Protein AF-A0A842XER5-F1 (afdb_monomer_lite)

Secondary structure (DSSP, 8-state):
---TTGGG--HHHHHHH-SS-EEEESS--S-HHHHHTTSEEEETT---

Radius of gyration: 10.5 Å; chains: 1; bounding box: 21×25×25 Å

Structure (mmCIF, N/CA/C/O backbone):
data_AF-A0A842XER5-F1
#
_entry.id   AF-A0A842XER5-F1
#
loop_
_atom_site.group_PDB
_atom_site.id
_atom_site.type_symbol
_atom_site.label_atom_id
_atom_site.label_alt_id
_atom_site.label_comp_id
_atom_site.label_asym_id
_atom_site.label_entity_id
_atom_site.label_seq_id
_atom_site.pdbx_PDB_ins_code
_atom_site.Cartn_x
_atom_site.Cartn_y
_atom_site.Cartn_z
_atom_site.occupancy
_atom_site.B_iso_or_equiv
_atom_site.auth_seq_id
_atom_site.auth_comp_id
_atom_site.auth_asym_id
_atom_site.auth_atom_id
_atom_site.pdbx_PDB_model_num
ATOM 1 N N . THR A 1 1 ? -3.782 -3.918 -16.557 1.00 63.94 1 THR A N 1
ATOM 2 C CA . THR A 1 1 ? -3.385 -2.784 -17.412 1.00 63.94 1 THR A CA 1
ATOM 3 C C . THR A 1 1 ? -2.155 -2.123 -16.810 1.00 63.94 1 THR A C 1
ATOM 5 O O . THR A 1 1 ? -2.036 -2.132 -15.595 1.00 63.94 1 THR A O 1
ATOM 8 N N . GLU A 1 2 ? -1.237 -1.594 -17.616 1.00 58.69 2 GLU A N 1
ATOM 9 C CA . GLU A 1 2 ? 0.115 -1.152 -17.194 1.00 58.69 2 GLU A CA 1
ATOM 10 C C . GLU A 1 2 ? 0.192 0.342 -16.803 1.00 58.69 2 GLU A C 1
ATOM 12 O O . GLU A 1 2 ? 1.270 0.933 -16.763 1.00 58.69 2 GLU A O 1
ATOM 17 N N . TRP A 1 3 ? -0.948 0.992 -16.555 1.00 84.69 3 TRP A N 1
ATOM 18 C CA . TRP A 1 3 ? -0.989 2.444 -16.373 1.00 84.69 3 TRP A CA 1
ATOM 19 C C . TRP A 1 3 ? -0.184 2.878 -15.143 1.00 84.69 3 TRP A C 1
ATOM 21 O O . TRP A 1 3 ? -0.470 2.478 -14.013 1.00 84.69 3 TRP A O 1
ATOM 31 N N . GLN A 1 4 ? 0.811 3.740 -15.373 1.00 87.69 4 GLN A N 1
ATOM 32 C CA . GLN A 1 4 ? 1.713 4.275 -14.342 1.00 87.69 4 GLN A CA 1
ATOM 33 C C . GLN A 1 4 ? 0.973 5.037 -13.234 1.00 87.69 4 GLN A C 1
ATOM 35 O O . GLN A 1 4 ? 1.497 5.214 -12.139 1.00 87.69 4 GLN A O 1
ATOM 40 N N . GLU A 1 5 ? -0.251 5.475 -13.508 1.00 91.88 5 GLU A N 1
ATOM 41 C CA . GLU A 1 5 ? -1.124 6.185 -12.578 1.00 91.88 5 GLU A CA 1
ATOM 42 C C . GLU A 1 5 ? -1.438 5.350 -11.333 1.00 91.88 5 GLU A C 1
ATOM 44 O O . GLU A 1 5 ? -1.373 5.871 -10.222 1.00 91.88 5 GLU A O 1
ATOM 49 N N . PHE A 1 6 ? -1.661 4.038 -11.480 1.00 93.19 6 PHE A N 1
ATOM 50 C CA . PHE A 1 6 ? -1.961 3.173 -10.336 1.00 93.19 6 PHE A CA 1
ATOM 51 C C . PHE A 1 6 ? -0.784 3.066 -9.366 1.00 93.19 6 PHE A C 1
ATOM 53 O O . PHE A 1 6 ? -0.998 3.052 -8.157 1.00 93.19 6 PHE A O 1
ATOM 60 N N . LYS A 1 7 ? 0.460 3.082 -9.865 1.00 91.69 7 LYS A N 1
ATOM 61 C CA . LYS A 1 7 ? 1.669 3.026 -9.022 1.00 91.69 7 LYS A CA 1
ATOM 62 C C . LYS A 1 7 ? 1.850 4.268 -8.144 1.00 91.69 7 LYS A C 1
ATOM 64 O O . LYS A 1 7 ? 2.634 4.23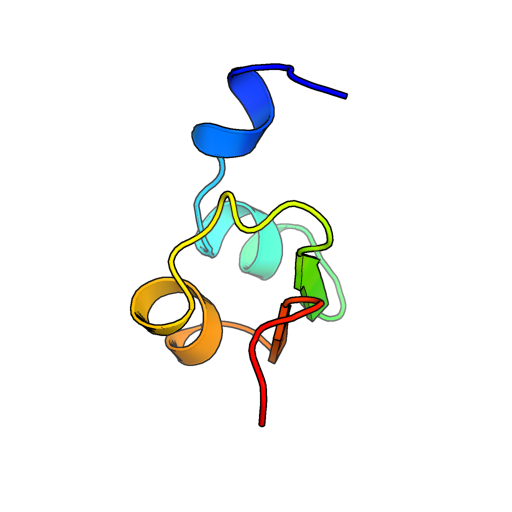4 -7.203 1.00 91.69 7 LYS A O 1
ATOM 69 N N . LYS A 1 8 ? 1.157 5.368 -8.457 1.00 94.50 8 LYS A N 1
ATOM 70 C CA . LYS A 1 8 ? 1.216 6.618 -7.686 1.00 94.50 8 LYS A CA 1
ATOM 71 C C . LYS A 1 8 ? 0.230 6.645 -6.520 1.00 94.50 8 LYS A C 1
ATOM 73 O O . LYS A 1 8 ? 0.386 7.498 -5.647 1.00 94.50 8 LYS A O 1
ATOM 78 N N . LEU A 1 9 ? -0.761 5.748 -6.509 1.00 96.56 9 LEU A N 1
ATOM 79 C CA . LEU A 1 9 ? -1.733 5.663 -5.424 1.00 96.56 9 LEU A CA 1
ATOM 80 C C . LEU A 1 9 ? -1.043 5.250 -4.127 1.00 96.56 9 LEU A C 1
ATOM 82 O O . LEU A 1 9 ? -0.216 4.336 -4.100 1.00 96.56 9 LEU A O 1
ATOM 86 N N . LYS A 1 10 ? -1.412 5.925 -3.047 1.00 97.44 10 LYS A N 1
ATOM 87 C CA . LYS A 1 10 ? -0.927 5.692 -1.692 1.00 97.44 10 LYS A CA 1
ATOM 88 C C . LYS A 1 10 ? -2.028 5.041 -0.854 1.00 97.44 10 LYS A C 1
ATOM 90 O O . LYS A 1 10 ? -3.207 5.186 -1.180 1.00 97.44 10 LYS A O 1
ATOM 95 N N . PRO A 1 11 ? -1.695 4.367 0.260 1.00 98.06 11 PRO A N 1
ATOM 96 C CA . PRO A 1 11 ? -2.700 3.781 1.149 1.00 98.06 11 PRO A CA 1
ATOM 97 C C . PRO A 1 11 ? -3.806 4.763 1.573 1.00 98.06 11 PRO A C 1
ATOM 99 O O . PRO A 1 11 ? -4.962 4.371 1.714 1.00 98.06 11 PRO A O 1
ATOM 102 N N . GLU A 1 12 ? -3.467 6.044 1.742 1.00 98.25 12 GLU A N 1
ATOM 103 C CA . GLU A 1 12 ? -4.399 7.102 2.143 1.00 98.25 12 GLU A CA 1
ATOM 104 C C . GLU A 1 12 ? -5.489 7.365 1.106 1.00 98.25 12 GLU A C 1
ATOM 106 O O . GLU A 1 12 ? -6.597 7.748 1.477 1.00 98.25 12 GLU A O 1
ATOM 111 N N . ASP A 1 13 ? -5.200 7.143 -0.176 1.00 98.31 13 ASP A N 1
ATOM 112 C CA . ASP A 1 13 ? -6.189 7.297 -1.240 1.00 98.31 13 ASP A CA 1
ATOM 113 C C . ASP A 1 13 ? -7.306 6.258 -1.082 1.00 98.31 13 ASP A C 1
ATOM 115 O O . ASP A 1 13 ? -8.473 6.549 -1.332 1.00 98.31 13 ASP A O 1
ATOM 119 N N . PHE A 1 14 ? -6.982 5.066 -0.577 1.00 98.12 14 PHE A N 1
ATOM 120 C CA . PHE A 1 14 ? -7.965 4.022 -0.300 1.00 98.12 14 PHE A CA 1
ATOM 121 C C . PHE A 1 14 ? -8.703 4.286 1.014 1.00 98.12 14 PHE A C 1
ATOM 123 O O . PHE A 1 14 ? -9.931 4.245 1.051 1.00 98.12 14 PHE A O 1
ATOM 130 N N . THR A 1 15 ? -7.985 4.587 2.100 1.00 97.88 15 THR A N 1
ATOM 131 C CA . THR A 1 15 ? -8.607 4.732 3.429 1.00 97.88 15 THR A CA 1
ATOM 132 C C . THR A 1 15 ? -9.507 5.958 3.549 1.00 97.88 15 THR A C 1
ATOM 134 O O . THR A 1 15 ? -10.477 5.908 4.301 1.00 97.88 15 THR A O 1
ATOM 137 N N . LYS A 1 16 ? -9.236 7.034 2.800 1.00 98.31 16 LYS A N 1
ATOM 138 C CA . LYS A 1 16 ? -10.080 8.240 2.793 1.00 98.31 16 LYS A CA 1
ATOM 139 C C . LYS A 1 16 ? -11.338 8.091 1.944 1.00 98.31 16 LYS A C 1
ATOM 141 O O . LYS A 1 16 ? -12.365 8.663 2.289 1.00 98.31 16 LYS A O 1
ATOM 146 N N . ASN A 1 17 ? -11.253 7.358 0.835 1.00 98.38 17 ASN A N 1
ATOM 147 C CA . ASN A 1 17 ? -12.311 7.345 -0.177 1.00 98.38 17 ASN A CA 1
ATOM 148 C C . ASN A 1 17 ? -13.174 6.075 -0.146 1.00 98.38 17 ASN A C 1
ATOM 150 O O . ASN A 1 17 ? -14.265 6.058 -0.714 1.00 98.38 17 ASN A O 1
ATOM 154 N N . MET A 1 18 ? -12.721 5.002 0.509 1.00 98.12 18 MET A N 1
ATOM 155 C CA . MET A 1 18 ? -13.465 3.745 0.579 1.00 98.12 18 MET A CA 1
ATOM 156 C C . MET A 1 18 ? -14.201 3.592 1.909 1.00 98.12 18 MET A C 1
ATOM 158 O O . MET A 1 18 ? -13.617 3.718 2.981 1.00 98.12 18 MET A O 1
ATOM 162 N N . ARG A 1 19 ? -15.467 3.157 1.848 1.00 98.19 19 ARG A N 1
ATOM 163 C CA . ARG A 1 19 ? -16.241 2.762 3.043 1.00 98.19 19 ARG A CA 1
ATOM 164 C C . ARG A 1 19 ? -15.581 1.618 3.823 1.00 98.19 19 ARG A C 1
ATOM 166 O O . ARG A 1 19 ? -15.692 1.549 5.042 1.00 98.19 19 ARG A O 1
ATOM 173 N N . LYS A 1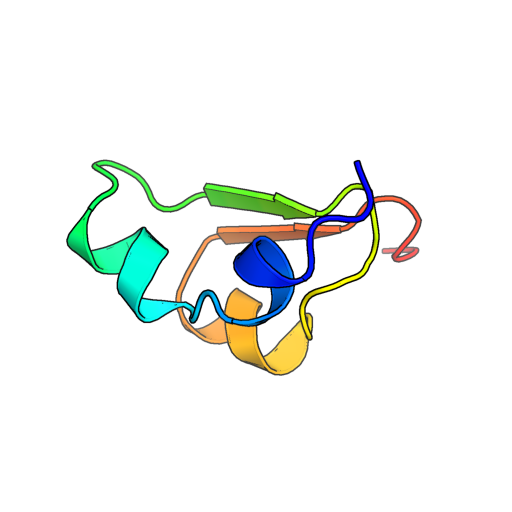 20 ? -14.947 0.687 3.105 1.00 98.00 20 LYS A N 1
ATOM 174 C CA . LYS A 1 20 ? -14.142 -0.414 3.648 1.00 98.00 20 LYS A CA 1
ATOM 175 C C . LYS A 1 20 ? -12.884 -0.546 2.785 1.00 98.00 20 LYS A C 1
ATOM 177 O O . LYS A 1 20 ? -13.000 -1.055 1.671 1.00 98.00 20 LYS A O 1
ATOM 182 N N . PRO A 1 21 ? -11.713 -0.087 3.246 1.00 98.12 21 PRO A N 1
ATOM 183 C CA . PRO A 1 21 ? -10.500 -0.123 2.443 1.00 98.12 21 PRO A CA 1
ATOM 184 C C . PRO A 1 21 ? -9.945 -1.553 2.400 1.00 98.12 21 PRO A C 1
ATOM 186 O O . PRO A 1 21 ? -9.351 -2.046 3.362 1.00 98.12 21 PRO A O 1
ATOM 189 N N . ILE A 1 22 ? -10.203 -2.234 1.285 1.00 98.00 22 ILE A N 1
ATOM 190 C CA . ILE A 1 22 ? -9.708 -3.577 0.975 1.00 98.00 22 ILE A CA 1
ATOM 191 C C . ILE A 1 22 ? -9.055 -3.506 -0.404 1.00 98.00 22 ILE A C 1
ATOM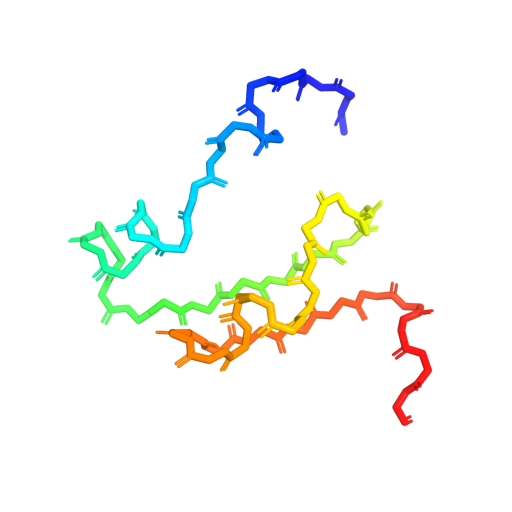 193 O O . ILE A 1 22 ? -9.727 -3.171 -1.377 1.00 98.00 22 ILE A O 1
ATOM 197 N N . LEU A 1 23 ? -7.763 -3.817 -0.485 1.00 97.06 23 LEU A N 1
ATOM 198 C CA . LEU A 1 23 ? -6.992 -3.798 -1.725 1.00 97.06 23 LEU A CA 1
ATOM 199 C C . LEU A 1 23 ? -6.495 -5.204 -2.058 1.00 97.06 23 LEU A C 1
ATOM 201 O O . LEU A 1 23 ? -5.770 -5.817 -1.276 1.00 97.06 23 LEU A O 1
ATOM 205 N N . ILE A 1 24 ? -6.894 -5.694 -3.232 1.00 96.12 24 ILE A N 1
ATOM 206 C CA . ILE A 1 24 ? -6.441 -6.964 -3.803 1.00 96.12 24 ILE A CA 1
ATOM 207 C C . ILE A 1 24 ? -5.528 -6.634 -4.986 1.00 96.12 24 ILE A C 1
ATOM 209 O O . ILE A 1 24 ? -6.000 -6.237 -6.051 1.00 96.12 24 ILE A O 1
ATOM 213 N N . ASP A 1 25 ? -4.219 -6.772 -4.797 1.00 94.94 25 ASP A N 1
ATOM 214 C CA . ASP A 1 25 ? -3.218 -6.480 -5.819 1.00 94.94 25 ASP A CA 1
ATOM 215 C C . ASP A 1 25 ? -2.891 -7.730 -6.651 1.00 94.94 25 ASP A C 1
ATOM 217 O O . ASP A 1 25 ? -2.082 -8.581 -6.277 1.00 94.94 25 ASP A O 1
ATOM 221 N N . GLY A 1 26 ? -3.521 -7.835 -7.820 1.00 93.69 26 GLY A N 1
ATOM 222 C CA . GLY A 1 26 ? -3.259 -8.911 -8.778 1.00 93.69 26 GLY A CA 1
ATOM 223 C C . GLY A 1 26 ? -1.990 -8.732 -9.621 1.00 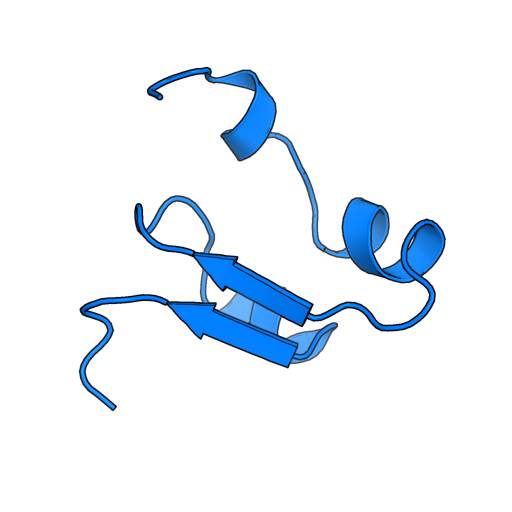93.69 26 GLY A C 1
ATOM 224 O O . GLY A 1 26 ? -1.674 -9.611 -10.419 1.00 93.69 26 GLY A O 1
ATOM 225 N N . ARG A 1 27 ? -1.289 -7.595 -9.518 1.00 91.69 27 ARG A N 1
ATOM 226 C CA . ARG A 1 27 ? -0.138 -7.246 -10.373 1.00 91.69 27 ARG A CA 1
ATOM 227 C C . ARG A 1 27 ? 1.162 -7.031 -9.597 1.00 91.69 27 ARG A C 1
ATOM 229 O O . ARG A 1 27 ? 2.198 -6.858 -10.231 1.00 91.69 27 ARG A O 1
ATOM 236 N N . ARG A 1 28 ? 1.116 -7.083 -8.264 1.00 91.56 28 ARG A N 1
ATOM 237 C CA . ARG A 1 28 ? 2.249 -6.852 -7.351 1.00 91.56 28 ARG A CA 1
ATOM 238 C C . ARG A 1 28 ? 2.945 -5.516 -7.616 1.00 91.56 28 ARG A C 1
ATOM 240 O O . ARG A 1 28 ? 4.166 -5.451 -7.732 1.00 91.56 28 ARG A O 1
ATOM 247 N N . ILE A 1 29 ? 2.146 -4.462 -7.753 1.00 93.44 29 ILE A N 1
ATOM 248 C CA . ILE A 1 29 ? 2.619 -3.091 -7.979 1.00 93.44 29 ILE A CA 1
ATOM 249 C C . ILE A 1 29 ? 2.713 -2.274 -6.687 1.00 93.44 29 ILE A C 1
ATOM 251 O O . ILE A 1 29 ? 3.337 -1.215 -6.697 1.00 93.44 29 ILE A O 1
ATOM 255 N N . TYR A 1 30 ? 2.120 -2.754 -5.593 1.00 94.88 30 TYR A N 1
ATOM 256 C CA . TYR A 1 30 ? 2.170 -2.118 -4.279 1.00 94.88 30 TYR A CA 1
ATOM 257 C C . TYR A 1 30 ? 3.049 -2.907 -3.307 1.00 94.88 30 TYR A C 1
ATOM 259 O O . TYR A 1 30 ? 3.057 -4.137 -3.328 1.00 94.88 30 TYR A O 1
ATOM 267 N N . ASP A 1 31 ? 3.766 -2.202 -2.425 1.00 95.00 31 ASP A N 1
ATOM 268 C CA . ASP A 1 31 ? 4.536 -2.828 -1.346 1.00 95.00 31 ASP A CA 1
ATOM 269 C C . ASP A 1 31 ? 3.584 -3.376 -0.263 1.00 95.00 31 ASP A C 1
ATOM 271 O O . ASP A 1 31 ? 2.922 -2.590 0.430 1.00 95.00 31 ASP A O 1
ATOM 275 N N . PRO A 1 32 ? 3.533 -4.705 -0.045 1.00 94.81 32 PRO A N 1
ATOM 276 C CA . PRO A 1 32 ? 2.674 -5.289 0.974 1.00 94.81 32 PRO A CA 1
ATOM 277 C C . PRO A 1 32 ? 2.959 -4.746 2.377 1.00 94.81 32 PRO A C 1
ATOM 279 O O . PRO A 1 32 ? 2.016 -4.575 3.149 1.00 94.81 32 PRO A O 1
ATOM 282 N N . LYS A 1 33 ? 4.218 -4.433 2.725 1.00 94.75 33 LYS A N 1
ATOM 283 C CA . LYS A 1 33 ? 4.579 -3.929 4.063 1.00 94.75 33 LYS A CA 1
ATOM 284 C C . LYS A 1 33 ? 3.999 -2.545 4.317 1.00 94.75 33 LYS A C 1
ATOM 286 O O . LYS A 1 33 ? 3.515 -2.284 5.412 1.00 94.75 33 LYS A O 1
ATOM 291 N N . GLN A 1 34 ? 4.010 -1.681 3.309 1.00 96.69 34 GLN A N 1
ATOM 292 C CA . GLN A 1 34 ? 3.446 -0.340 3.414 1.00 96.69 34 GLN A CA 1
ATOM 293 C C . GLN A 1 34 ? 1.911 -0.372 3.472 1.00 96.69 34 GLN A C 1
ATOM 295 O O . GLN A 1 34 ? 1.303 0.330 4.281 1.00 96.69 34 GLN A O 1
ATOM 300 N N . PHE A 1 35 ? 1.268 -1.165 2.613 1.00 97.38 35 PHE A N 1
ATOM 301 C CA . PHE A 1 35 ? -0.188 -1.126 2.455 1.00 97.38 35 PHE A CA 1
ATOM 302 C C . PHE A 1 35 ? -0.930 -1.904 3.547 1.00 97.38 35 PHE A C 1
ATOM 304 O O . PHE A 1 35 ? -1.947 -1.425 4.053 1.00 97.38 35 PHE A O 1
ATOM 311 N N . SER A 1 36 ? -0.402 -3.054 3.976 1.00 96.06 36 SER A N 1
ATOM 312 C CA . SER A 1 36 ? -1.027 -3.875 5.028 1.00 96.06 36 SER A CA 1
ATOM 313 C C . SER A 1 36 ? -1.070 -3.199 6.402 1.00 96.06 36 SER A C 1
ATOM 315 O O . SER A 1 36 ? -1.914 -3.544 7.224 1.00 96.06 36 SER A O 1
ATOM 317 N N . GLN A 1 37 ? -0.222 -2.194 6.646 1.00 97.19 37 GLN A N 1
ATOM 318 C CA . GLN A 1 37 ? -0.253 -1.403 7.880 1.00 97.19 37 GLN A CA 1
ATOM 319 C C . GLN A 1 37 ? -1.485 -0.496 7.995 1.00 97.19 37 GLN A C 1
ATOM 321 O O . GLN A 1 37 ? -1.819 -0.066 9.097 1.00 97.19 37 GLN A O 1
ATOM 326 N N . LYS A 1 38 ? -2.140 -0.155 6.875 1.00 97.56 38 LYS A N 1
ATOM 327 C CA . LYS A 1 38 ? -3.189 0.882 6.838 1.00 97.56 38 LYS A CA 1
ATOM 328 C C . LYS A 1 38 ? -4.536 0.394 6.323 1.00 97.56 38 LYS A C 1
ATOM 330 O O . LYS A 1 38 ? -5.552 1.032 6.589 1.00 97.56 38 LYS A O 1
ATOM 335 N N . LEU A 1 39 ? -4.565 -0.712 5.589 1.00 97.94 39 LEU A N 1
ATOM 336 C CA . LEU A 1 39 ? -5.789 -1.296 5.058 1.00 97.94 39 LEU A CA 1
ATOM 337 C C . LEU A 1 39 ? -5.674 -2.813 4.942 1.00 97.94 39 LEU A C 1
ATOM 339 O O . LEU A 1 39 ? -4.581 -3.377 4.989 1.00 97.94 39 LEU A O 1
ATOM 343 N N . LYS A 1 40 ? -6.813 -3.485 4.744 1.00 97.81 40 LYS A N 1
ATOM 344 C CA . LYS A 1 40 ? -6.792 -4.912 4.422 1.00 97.81 40 LYS A CA 1
ATOM 345 C C . LYS A 1 40 ? -6.165 -5.083 3.046 1.00 97.81 40 LYS A C 1
ATOM 347 O O . LYS A 1 40 ? -6.691 -4.566 2.062 1.00 97.81 40 LYS A O 1
ATOM 352 N N . PHE A 1 41 ? -5.055 -5.803 2.993 1.00 97.31 41 PHE A N 1
ATOM 353 C CA . PHE A 1 41 ? -4.275 -5.984 1.781 1.00 97.31 41 PHE A CA 1
ATOM 354 C C . PHE A 1 41 ? -4.058 -7.469 1.506 1.00 97.31 41 PHE A C 1
ATOM 356 O O . PHE A 1 41 ? -3.678 -8.220 2.403 1.00 97.31 41 PHE A O 1
ATOM 363 N N . ALA A 1 42 ? -4.266 -7.872 0.259 1.00 95.69 42 ALA A N 1
ATOM 364 C CA . ALA A 1 42 ? -3.874 -9.173 -0.260 1.00 95.69 42 ALA A CA 1
ATOM 365 C C . ALA A 1 42 ? -3.234 -8.973 -1.635 1.00 95.69 42 ALA A C 1
ATOM 367 O O . ALA A 1 42 ? -3.693 -8.1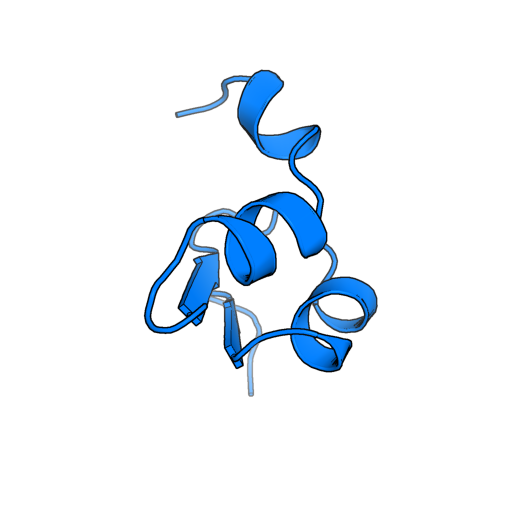38 -2.409 1.00 95.69 42 ALA A O 1
ATOM 368 N N . ALA A 1 43 ? -2.199 -9.744 -1.958 1.00 94.00 43 ALA A N 1
ATOM 369 C CA . ALA A 1 43 ? -1.608 -9.747 -3.291 1.00 94.00 43 ALA A CA 1
ATOM 370 C C . ALA A 1 43 ? -1.611 -11.167 -3.853 1.00 94.00 43 ALA A C 1
ATOM 372 O O . ALA A 1 43 ? -1.270 -12.124 -3.159 1.00 94.00 43 ALA A O 1
ATOM 373 N N . ILE A 1 44 ? -1.997 -11.311 -5.117 1.00 90.19 44 ILE A N 1
ATOM 374 C CA . ILE A 1 44 ? -2.021 -12.621 -5.769 1.00 90.19 44 ILE A CA 1
ATOM 375 C C . ILE A 1 44 ? -0.585 -13.068 -6.054 1.00 90.19 44 ILE A C 1
ATOM 377 O O . ILE A 1 44 ? 0.252 -12.281 -6.497 1.00 90.19 44 ILE A O 1
ATOM 381 N N . GLY A 1 45 ? -0.286 -14.340 -5.777 1.00 84.44 45 GLY A N 1
ATOM 382 C CA . GLY A 1 45 ? 1.065 -14.889 -5.92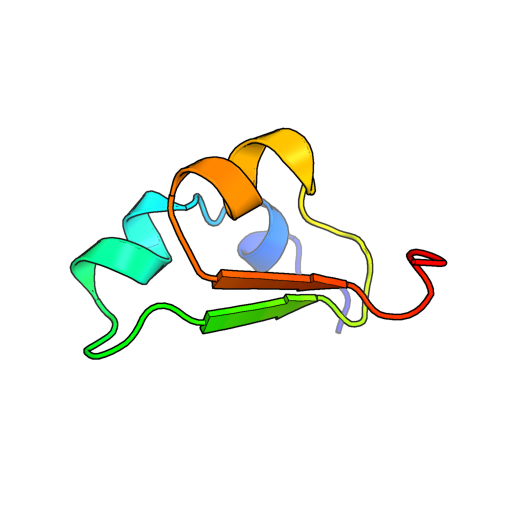7 1.00 84.44 45 GLY A CA 1
ATOM 383 C C . GLY A 1 45 ? 2.071 -14.353 -4.899 1.00 84.44 45 GLY A C 1
ATOM 384 O O . GLY A 1 45 ? 3.274 -14.564 -5.048 1.00 84.44 45 GLY A O 1
ATOM 385 N N . LEU A 1 46 ? 1.605 -13.642 -3.870 1.00 76.00 46 LEU A N 1
ATOM 386 C CA . LEU A 1 46 ? 2.333 -13.466 -2.622 1.00 76.00 46 LEU A CA 1
ATOM 387 C C . LEU A 1 46 ? 2.030 -14.726 -1.807 1.00 76.00 46 LEU A C 1
ATOM 389 O O . LEU A 1 46 ? 0.990 -14.784 -1.165 1.00 76.00 46 LEU A O 1
ATOM 393 N N . GLY A 1 47 ? 2.845 -15.775 -1.961 1.00 68.06 47 GLY A N 1
ATOM 394 C CA . GLY A 1 47 ? 2.649 -17.034 -1.239 1.00 68.06 47 GLY A CA 1
ATOM 395 C C . GLY A 1 47 ? 2.546 -16.752 0.257 1.00 68.06 47 GLY A C 1
ATOM 396 O O . GLY A 1 47 ? 3.531 -16.340 0.866 1.00 68.06 47 GLY A O 1
ATOM 397 N N . GLN A 1 48 ? 1.336 -16.879 0.792 1.00 57.50 48 GLN A N 1
ATOM 398 C CA . GLN A 1 48 ? 1.047 -16.861 2.219 1.00 57.50 48 GLN A CA 1
ATOM 399 C C . GLN A 1 48 ? 0.820 -18.293 2.673 1.00 57.50 48 GLN A C 1
ATOM 401 O O . GLN A 1 48 ? 0.219 -19.057 1.881 1.00 57.50 48 GLN A O 1
#

Sequence (48 aa):
TEWQEFKKLKPEDFTKNMRKPILIDGRRIYDPKQFSQKLKFAAIGLGQ

pLDDT: mean 92.08, std 10.09, range [57.5, 98.38]

Foldseek 3Di:
DPDCVVLPDALCVQLVPDPARADEAAPPSDDCVRNVVRHHYHYPPPPD